Protein AF-A0A383BLY8-F1 (afdb_monomer)

InterPro domains:
  IPR012337 Ribonuclease H-like superfamily [SSF53098] (1-42)

Structure (mmCIF, N/CA/C/O backbone):
data_AF-A0A383BLY8-F1
#
_entry.id   AF-A0A383BLY8-F1
#
loop_
_atom_site.group_PDB
_atom_site.id
_atom_site.type_symbol
_atom_site.label_atom_id
_atom_site.label_alt_id
_atom_site.label_comp_id
_atom_site.label_asym_id
_atom_site.label_entity_id
_atom_site.label_seq_id
_atom_site.pdbx_PDB_ins_code
_atom_site.Cartn_x
_atom_site.Cartn_y
_atom_site.Cartn_z
_atom_site.occupancy
_atom_site.B_iso_or_equiv
_atom_site.auth_seq_id
_atom_site.auth_comp_id
_atom_site.auth_asym_id
_atom_site.auth_atom_id
_atom_site.pdbx_PDB_model_num
ATOM 1 N N . MET A 1 1 ? -14.670 4.814 11.458 1.00 87.00 1 MET A N 1
ATOM 2 C CA . MET A 1 1 ? -14.181 4.959 10.057 1.00 87.00 1 MET A CA 1
ATOM 3 C C . MET A 1 1 ? -12.816 4.274 9.929 1.00 87.00 1 MET A C 1
ATOM 5 O O . MET A 1 1 ? -12.145 4.176 10.945 1.00 87.00 1 MET A O 1
ATOM 9 N N . ASN A 1 2 ? -12.410 3.770 8.754 1.00 93.75 2 ASN A N 1
ATOM 10 C CA . ASN A 1 2 ? -11.040 3.262 8.540 1.00 93.75 2 ASN A CA 1
ATOM 11 C C . ASN A 1 2 ? -10.373 4.048 7.397 1.00 93.75 2 ASN A C 1
ATOM 13 O O . ASN A 1 2 ? -11.026 4.285 6.380 1.00 93.75 2 ASN A O 1
ATOM 17 N N . LEU A 1 3 ? -9.100 4.416 7.554 1.00 97.62 3 LEU A N 1
ATOM 18 C CA . LEU A 1 3 ? -8.283 5.096 6.543 1.00 97.62 3 LEU A CA 1
ATOM 19 C C . LEU A 1 3 ? -7.082 4.217 6.178 1.00 97.62 3 LEU A C 1
ATOM 21 O O . LEU A 1 3 ? -6.425 3.674 7.062 1.00 97.62 3 LEU A O 1
ATOM 25 N N . ALA A 1 4 ? -6.789 4.094 4.885 1.00 97.75 4 ALA A N 1
ATOM 26 C CA . ALA A 1 4 ? -5.559 3.471 4.410 1.00 97.75 4 ALA A CA 1
ATOM 27 C C . ALA A 1 4 ? -4.524 4.557 4.094 1.00 97.75 4 ALA A C 1
ATOM 29 O O . ALA A 1 4 ? -4.791 5.441 3.280 1.00 97.75 4 ALA A O 1
ATOM 30 N N . ILE A 1 5 ? -3.355 4.480 4.729 1.00 98.00 5 ILE A N 1
ATOM 31 C CA . ILE A 1 5 ? -2.185 5.310 4.423 1.00 98.00 5 ILE A CA 1
ATOM 32 C C . ILE A 1 5 ? -1.170 4.395 3.750 1.00 98.00 5 ILE A C 1
ATOM 34 O O . ILE A 1 5 ? -0.847 3.339 4.293 1.00 98.00 5 ILE A O 1
ATOM 38 N N . TRP A 1 6 ? -0.698 4.770 2.568 1.00 98.06 6 TRP A N 1
ATOM 39 C CA . TRP A 1 6 ? 0.179 3.934 1.756 1.00 98.06 6 TRP A CA 1
ATOM 40 C C . TRP A 1 6 ? 1.226 4.775 1.039 1.00 98.06 6 TRP A C 1
ATOM 42 O O . TRP A 1 6 ? 1.038 5.977 0.850 1.00 98.06 6 TRP A O 1
ATOM 52 N N . 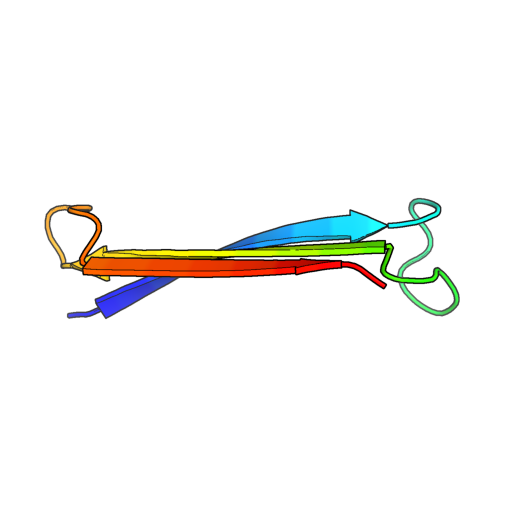ASP A 1 7 ? 2.315 4.112 0.668 1.00 97.44 7 ASP A N 1
ATOM 53 C CA . ASP A 1 7 ? 3.438 4.695 -0.053 1.00 97.44 7 ASP A CA 1
ATOM 54 C C . ASP A 1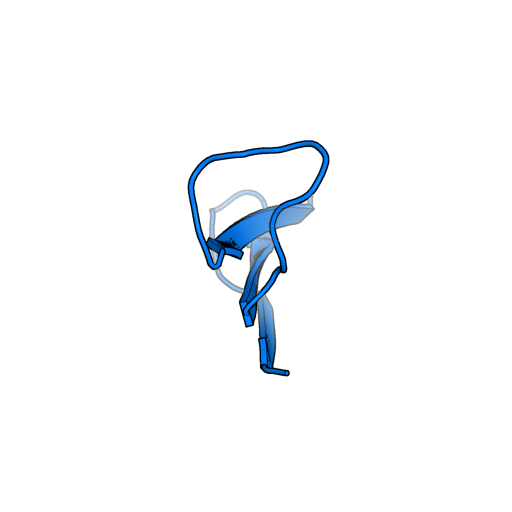 7 ? 4.010 3.690 -1.064 1.00 97.44 7 ASP A C 1
ATOM 56 O O . ASP A 1 7 ? 3.853 2.470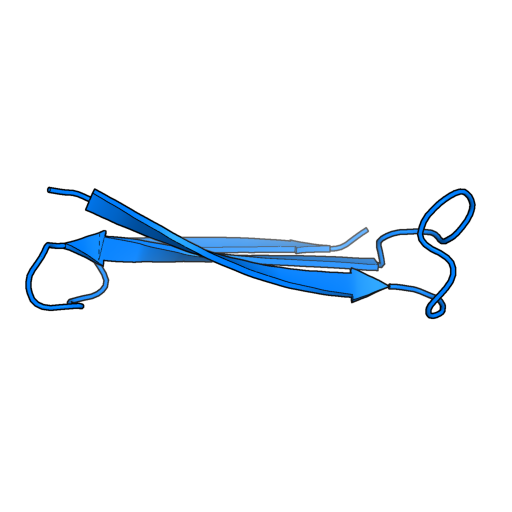 -0.904 1.00 97.44 7 ASP A O 1
ATOM 60 N N . ILE A 1 8 ? 4.634 4.210 -2.121 1.00 96.31 8 ILE A N 1
ATOM 61 C CA . ILE A 1 8 ? 5.237 3.425 -3.201 1.00 96.31 8 ILE A CA 1
ATOM 62 C C . ILE A 1 8 ? 6.690 3.836 -3.384 1.00 96.31 8 ILE A C 1
ATOM 64 O O . ILE A 1 8 ? 6.982 4.988 -3.700 1.00 96.31 8 ILE A O 1
ATOM 68 N N . GLU A 1 9 ? 7.572 2.841 -3.363 1.00 97.44 9 GLU A N 1
ATOM 69 C CA . GLU A 1 9 ? 8.926 2.997 -3.883 1.00 97.44 9 GLU A CA 1
ATOM 70 C C . GLU A 1 9 ? 8.949 2.568 -5.345 1.00 97.44 9 GLU A C 1
ATOM 72 O O . GLU A 1 9 ? 8.545 1.459 -5.709 1.00 97.44 9 GLU A O 1
ATOM 77 N N . SER A 1 10 ? 9.431 3.458 -6.204 1.00 96.25 10 SER A N 1
ATOM 78 C CA . SER A 1 10 ? 9.457 3.264 -7.651 1.00 96.25 10 SER A CA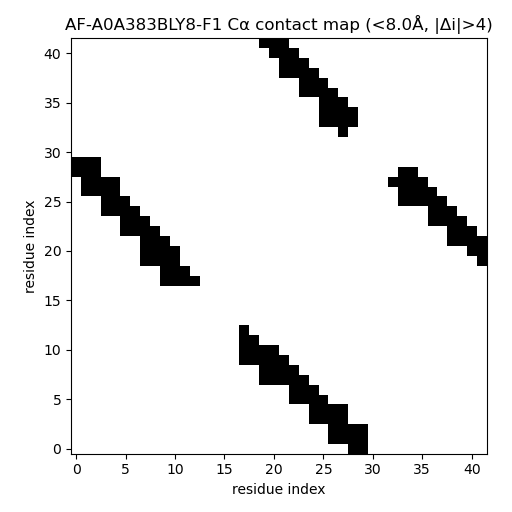 1
ATOM 79 C C . SER A 1 10 ? 10.878 3.371 -8.187 1.00 96.25 10 SER A C 1
ATOM 81 O O . SER A 1 10 ? 11.747 4.022 -7.612 1.00 96.25 10 SER A O 1
ATOM 83 N N . SER A 1 11 ? 11.128 2.739 -9.332 1.00 96.06 11 SER A N 1
ATOM 84 C CA . SER A 1 11 ? 12.439 2.784 -9.987 1.00 96.06 11 SER A CA 1
ATOM 85 C C . SER A 1 11 ? 12.836 4.181 -10.472 1.00 96.06 11 SER A C 1
ATOM 87 O O . SER A 1 11 ? 13.995 4.405 -10.813 1.00 96.06 11 SER A O 1
ATOM 89 N N . ASN A 1 12 ? 11.867 5.089 -10.599 1.00 94.38 12 ASN A N 1
ATOM 90 C CA . ASN A 1 12 ? 12.029 6.476 -11.023 1.00 94.38 12 ASN A CA 1
ATOM 91 C C . ASN A 1 12 ? 10.693 7.226 -10.857 1.00 94.38 12 ASN A C 1
ATOM 93 O O . ASN A 1 12 ? 9.656 6.614 -10.640 1.00 94.38 12 ASN A O 1
ATOM 97 N N . ALA A 1 13 ? 10.711 8.547 -11.039 1.00 94.88 13 ALA A N 1
ATOM 98 C CA . ALA A 1 13 ? 9.533 9.402 -10.885 1.00 94.88 13 ALA A CA 1
ATOM 99 C C . ALA A 1 13 ? 8.535 9.383 -1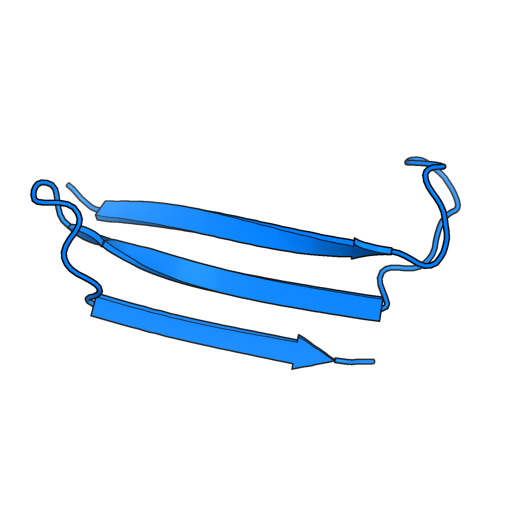2.070 1.00 94.88 13 ALA A C 1
ATOM 101 O O . ALA A 1 13 ? 7.584 10.163 -12.063 1.00 94.88 13 ALA A O 1
ATOM 102 N N . ASN A 1 14 ? 8.744 8.566 -13.112 1.00 94.69 14 ASN A N 1
ATOM 103 C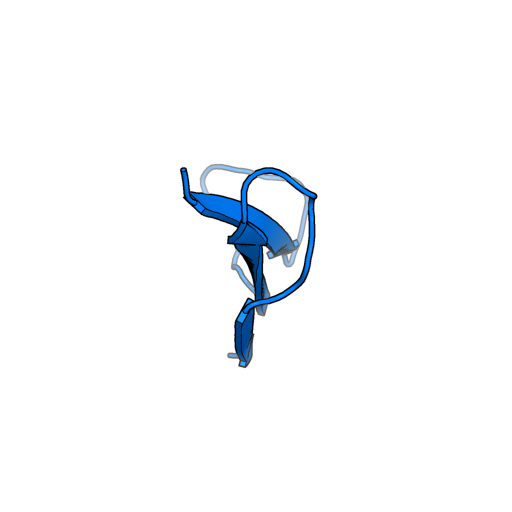 CA . ASN A 1 14 ? 7.801 8.466 -14.230 1.00 94.69 14 ASN A CA 1
ATOM 104 C C . ASN A 1 14 ? 6.587 7.623 -13.811 1.00 94.69 14 ASN A C 1
ATOM 106 O O . ASN A 1 14 ? 6.725 6.445 -13.487 1.00 94.69 14 ASN A O 1
ATOM 110 N N . THR A 1 15 ? 5.397 8.218 -13.864 1.00 91.19 15 THR A N 1
ATOM 111 C CA . THR A 1 15 ? 4.143 7.595 -13.418 1.00 91.19 15 THR A CA 1
ATOM 112 C C . THR A 1 15 ? 3.496 6.665 -14.442 1.00 91.19 15 THR A C 1
ATOM 114 O O . THR A 1 15 ? 2.583 5.929 -14.080 1.00 91.19 15 THR A O 1
ATOM 117 N N . ASP A 1 16 ? 3.953 6.680 -15.696 1.00 90.00 16 ASP A N 1
ATOM 118 C CA . ASP A 1 16 ? 3.321 5.939 -16.793 1.00 90.00 16 ASP A CA 1
ATOM 119 C C . ASP A 1 16 ? 4.071 4.639 -17.127 1.00 90.00 16 ASP A C 1
ATOM 121 O O . ASP A 1 16 ? 3.451 3.629 -17.455 1.00 90.00 16 ASP A O 1
ATOM 125 N N . PHE A 1 17 ? 5.410 4.653 -17.042 1.00 86.31 17 PHE A N 1
ATOM 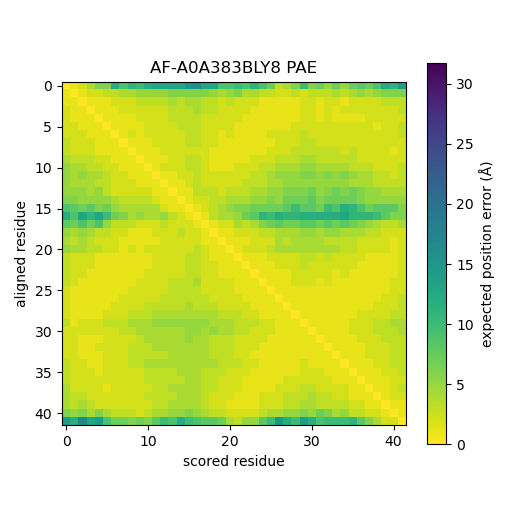126 C CA . PHE A 1 17 ? 6.273 3.526 -17.447 1.00 86.31 17 PHE A CA 1
ATOM 127 C C . PHE A 1 17 ? 7.356 3.153 -16.417 1.00 86.31 17 PHE A C 1
ATOM 129 O O . PHE A 1 17 ? 8.262 2.377 -16.730 1.00 86.31 17 PHE A O 1
ATOM 136 N N . GLY A 1 18 ? 7.309 3.712 -15.205 1.00 89.12 18 GLY A N 1
ATOM 137 C CA . GLY A 1 18 ? 8.173 3.296 -14.098 1.00 89.12 18 GLY A CA 1
ATOM 138 C C . GLY A 1 18 ? 7.732 1.959 -13.494 1.00 89.12 18 GLY A C 1
ATOM 139 O O . GLY A 1 18 ? 6.542 1.649 -13.455 1.00 89.12 18 GLY A O 1
ATOM 140 N N . SER A 1 19 ? 8.682 1.165 -12.996 1.00 94.31 19 SER A N 1
ATOM 141 C CA . SER A 1 19 ? 8.370 -0.045 -12.228 1.00 94.31 19 SER A CA 1
ATOM 142 C C . SER A 1 19 ? 8.179 0.298 -10.7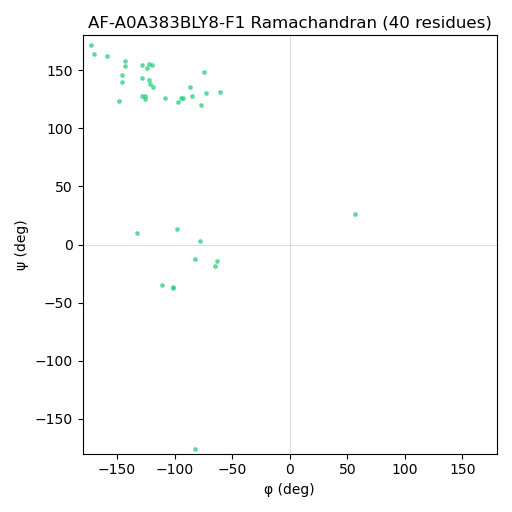52 1.00 94.31 19 SER A C 1
ATOM 144 O O . SER A 1 19 ? 8.993 1.015 -10.165 1.00 94.31 19 SER A O 1
ATOM 146 N N . ILE A 1 20 ? 7.137 -0.259 -10.138 1.00 94.75 20 ILE A N 1
ATOM 147 C CA . ILE A 1 20 ? 6.996 -0.306 -8.679 1.00 94.75 20 ILE A CA 1
ATOM 148 C C . ILE A 1 20 ? 7.994 -1.336 -8.145 1.00 94.75 20 ILE A C 1
ATOM 150 O O . ILE A 1 20 ? 8.038 -2.451 -8.658 1.00 94.75 20 ILE A O 1
ATOM 154 N N . ILE A 1 21 ? 8.775 -0.958 -7.133 1.00 96.44 21 ILE A N 1
ATOM 155 C CA . ILE A 1 21 ? 9.744 -1.834 -6.459 1.00 96.44 21 ILE A CA 1
ATOM 156 C C . ILE A 1 21 ? 9.174 -2.335 -5.125 1.00 96.44 21 ILE A C 1
ATOM 158 O O . ILE A 1 21 ? 9.357 -3.494 -4.748 1.00 96.44 21 ILE A O 1
ATOM 162 N N . GLU A 1 22 ? 8.446 -1.470 -4.417 1.00 97.56 22 GLU A N 1
ATOM 163 C CA . GLU A 1 22 ? 7.799 -1.794 -3.149 1.00 97.56 22 GLU A CA 1
ATOM 164 C C . GLU A 1 22 ? 6.469 -1.050 -3.010 1.00 97.56 22 GLU A C 1
ATOM 166 O O . GLU A 1 22 ? 6.334 0.097 -3.439 1.00 97.56 22 GLU A O 1
ATOM 171 N N . VAL A 1 23 ? 5.497 -1.701 -2.370 1.00 97.31 23 VAL A N 1
ATOM 172 C CA . VAL A 1 23 ? 4.283 -1.052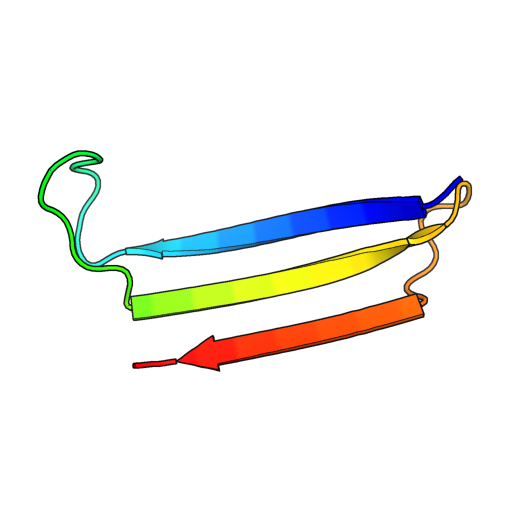 -1.868 1.00 97.31 23 VAL A CA 1
ATOM 173 C C . VAL A 1 23 ? 4.134 -1.372 -0.389 1.00 97.31 23 VAL A C 1
ATOM 175 O O . VAL A 1 23 ? 4.097 -2.542 0.009 1.00 97.31 23 VAL A O 1
ATOM 178 N N . GLY A 1 24 ? 4.008 -0.329 0.423 1.00 98.12 24 GLY A N 1
ATOM 179 C CA . GLY A 1 24 ? 3.753 -0.437 1.852 1.00 98.12 24 GLY A CA 1
ATOM 180 C C . GLY A 1 24 ? 2.504 0.332 2.252 1.00 98.12 24 GLY A C 1
ATOM 181 O O . GLY A 1 24 ? 2.139 1.330 1.632 1.00 98.12 24 GLY A O 1
ATOM 182 N N . GLY A 1 25 ? 1.846 -0.107 3.320 1.00 98.19 25 GLY A N 1
ATOM 183 C CA . GLY A 1 25 ? 0.741 0.658 3.880 1.00 98.19 25 GLY A CA 1
ATOM 184 C C . GLY A 1 25 ? 0.251 0.154 5.226 1.00 98.19 25 GLY A C 1
ATOM 185 O O . GLY A 1 25 ? 0.549 -0.965 5.651 1.00 98.19 25 GLY A O 1
ATOM 186 N N . ILE A 1 26 ? -0.509 1.016 5.895 1.00 98.62 26 ILE A N 1
ATOM 187 C CA . ILE A 1 26 ? -1.169 0.756 7.171 1.00 98.62 26 ILE A CA 1
ATOM 188 C C . ILE A 1 26 ? -2.654 1.101 7.081 1.00 98.62 26 ILE A C 1
ATOM 190 O O . ILE A 1 26 ? -3.055 2.085 6.452 1.00 98.62 26 ILE A O 1
ATOM 194 N N . LEU A 1 27 ? -3.474 0.297 7.747 1.00 98.56 27 LEU A N 1
ATOM 195 C CA . LEU A 1 27 ? -4.873 0.609 8.003 1.00 98.56 27 LEU A CA 1
ATOM 196 C C . LEU A 1 27 ? -4.972 1.256 9.383 1.00 98.56 27 LEU A C 1
ATOM 198 O O . LEU A 1 27 ? -4.530 0.662 10.365 1.00 98.56 27 LEU A O 1
ATOM 202 N N . VAL A 1 28 ? -5.582 2.434 9.477 1.00 98.62 28 VAL A N 1
ATOM 203 C CA . VAL A 1 28 ? -5.809 3.133 10.749 1.00 98.62 28 VAL A CA 1
ATOM 204 C C . VAL A 1 28 ? -7.296 3.366 11.013 1.00 98.62 28 VAL A C 1
ATOM 206 O O . VAL A 1 28 ? -8.104 3.409 10.082 1.00 98.62 28 VAL A O 1
ATOM 209 N N . ASP A 1 29 ? -7.673 3.496 12.286 1.00 98.00 29 ASP A N 1
ATOM 210 C CA . ASP A 1 29 ? -9.000 3.984 12.678 1.00 98.00 29 ASP A CA 1
ATOM 211 C C . ASP A 1 29 ? -9.097 5.522 12.662 1.00 98.00 29 ASP A C 1
ATOM 213 O O . ASP A 1 29 ? -8.173 6.237 12.280 1.00 98.00 29 ASP A O 1
ATOM 217 N N . GLU A 1 30 ? -10.248 6.044 13.082 1.00 96.94 30 GLU A N 1
ATOM 218 C CA . GLU A 1 30 ? -10.522 7.483 13.202 1.00 96.94 30 GLU A CA 1
ATOM 219 C C . GLU A 1 30 ? -9.650 8.231 14.221 1.00 96.94 30 GLU A C 1
ATOM 221 O O . GLU A 1 30 ? -9.583 9.455 14.166 1.00 96.94 30 GLU A O 1
ATOM 226 N N . ASN A 1 31 ? -8.950 7.517 15.106 1.00 97.44 31 ASN A N 1
ATOM 227 C CA . ASN A 1 31 ? -7.973 8.085 16.035 1.00 97.44 31 ASN A CA 1
ATOM 228 C C . ASN A 1 31 ? -6.534 7.934 15.515 1.00 97.44 31 ASN A C 1
ATOM 230 O O . ASN A 1 31 ? -5.586 8.097 16.282 1.00 97.44 31 ASN A O 1
ATOM 234 N N . PHE A 1 32 ? -6.365 7.593 14.231 1.00 96.88 32 PHE A N 1
ATOM 235 C CA . PHE A 1 32 ? -5.079 7.291 13.597 1.00 96.88 32 PHE A CA 1
ATOM 236 C C . PHE A 1 32 ? -4.307 6.153 14.280 1.00 96.88 32 PHE A C 1
ATOM 238 O O . PHE A 1 32 ? -3.080 6.079 14.185 1.00 96.88 32 PHE A O 1
ATOM 245 N N . LYS A 1 33 ? -5.007 5.234 14.955 1.00 97.94 33 LYS A N 1
ATOM 246 C CA . LYS A 1 33 ? -4.379 4.052 15.544 1.00 97.94 33 LYS A CA 1
ATOM 247 C C . LYS A 1 33 ? -4.256 2.950 14.498 1.00 97.94 33 LYS A C 1
ATOM 249 O O . LYS A 1 33 ? -5.248 2.580 13.872 1.00 97.94 33 LYS A O 1
ATOM 254 N N . GLU A 1 34 ? -3.050 2.409 14.341 1.00 98.12 34 GLU A N 1
ATOM 255 C CA . GLU A 1 34 ? -2.777 1.279 13.447 1.00 98.12 34 GLU A CA 1
ATOM 256 C C . GLU A 1 34 ? -3.592 0.045 13.850 1.00 98.12 34 GLU A C 1
ATOM 258 O O . GLU A 1 34 ? -3.640 -0.349 15.019 1.00 98.12 34 GLU A O 1
ATOM 263 N N . LYS A 1 35 ? -4.243 -0.549 12.852 1.00 98.12 35 LYS A N 1
ATOM 264 C CA . LYS A 1 35 ? -5.022 -1.783 12.951 1.00 98.12 35 LYS A CA 1
ATOM 265 C C . LYS A 1 35 ? -4.365 -2.932 12.209 1.00 98.12 35 LYS A C 1
ATOM 267 O O . LYS A 1 35 ? -4.507 -4.068 12.643 1.00 98.12 35 LYS A O 1
ATOM 272 N N . ASP A 1 36 ? -3.712 -2.634 11.090 1.00 98.31 36 ASP A N 1
ATOM 273 C CA . ASP A 1 36 ? -3.064 -3.628 10.241 1.00 98.31 36 ASP A CA 1
ATOM 274 C C . ASP A 1 36 ? -1.986 -2.986 9.357 1.00 98.31 36 ASP A C 1
ATOM 276 O O . ASP A 1 36 ? -1.996 -1.766 9.150 1.00 98.31 36 ASP A O 1
ATOM 280 N N . ARG A 1 37 ? -1.083 -3.810 8.818 1.00 98.06 37 ARG A N 1
ATOM 281 C CA . ARG A 1 37 ? 0.071 -3.404 8.014 1.00 98.06 37 ARG A CA 1
ATOM 282 C C . ARG A 1 37 ? 0.375 -4.419 6.921 1.00 98.06 37 ARG A C 1
ATOM 284 O O . ARG A 1 37 ? 0.405 -5.620 7.168 1.00 98.06 37 ARG A O 1
ATOM 291 N N . PHE A 1 38 ? 0.722 -3.919 5.740 1.00 97.38 38 PHE A N 1
ATOM 292 C CA . PHE A 1 38 ? 1.253 -4.735 4.653 1.00 97.38 38 PHE A CA 1
ATOM 293 C C . PHE A 1 38 ? 2.556 -4.155 4.093 1.00 97.38 38 PHE A C 1
ATOM 295 O O . PHE A 1 38 ? 2.823 -2.954 4.184 1.00 97.38 38 PHE A O 1
ATOM 302 N N . ASN A 1 39 ? 3.370 -5.039 3.517 1.00 97.38 39 ASN A N 1
ATOM 303 C CA . ASN A 1 39 ? 4.590 -4.711 2.791 1.00 97.38 39 ASN A CA 1
ATOM 304 C C . ASN A 1 39 ? 4.793 -5.757 1.689 1.00 97.38 39 ASN A C 1
ATOM 306 O O . ASN A 1 39 ? 4.806 -6.956 1.974 1.00 97.38 39 ASN A O 1
ATOM 310 N N . LEU A 1 40 ? 4.902 -5.306 0.443 1.00 96.62 40 LEU A N 1
ATOM 311 C CA . LEU A 1 40 ? 5.098 -6.153 -0.729 1.00 96.62 40 LEU A CA 1
ATOM 312 C C . LEU A 1 40 ? 6.300 -5.636 -1.516 1.00 96.62 40 LEU A C 1
ATOM 314 O O . LEU A 1 40 ? 6.338 -4.461 -1.870 1.00 96.62 40 LEU A O 1
ATOM 318 N N . ARG A 1 41 ? 7.248 -6.526 -1.819 1.00 94.12 41 ARG A N 1
ATOM 319 C CA . ARG A 1 41 ? 8.445 -6.243 -2.625 1.00 94.12 41 ARG A CA 1
ATOM 320 C C . ARG A 1 41 ? 8.494 -7.166 -3.838 1.00 94.12 41 ARG A C 1
ATOM 322 O O . ARG A 1 41 ? 8.126 -8.336 -3.707 1.00 94.12 41 ARG A O 1
ATOM 329 N N . CYS A 1 42 ? 8.934 -6.640 -4.980 1.00 83.19 42 CYS A N 1
ATOM 330 C CA . CYS A 1 42 ? 9.169 -7.410 -6.206 1.00 83.19 42 CYS A CA 1
ATOM 331 C C . CYS A 1 42 ? 10.640 -7.803 -6.384 1.00 83.19 42 CYS A C 1
ATOM 333 O O . CYS A 1 42 ? 11.520 -7.016 -5.965 1.00 83.19 42 CYS A O 1
#

Foldseek 3Di:
DKDKDKDWDWPDPDPPPIDTAKIWIFIADPVRHTDDIDIDGD

Mean predicted aligned error: 2.9 Å

Radius of gyration: 12.72 Å; Cα contacts (8 Å, |Δi|>4): 78; chains: 1; bounding box: 27×17×34 Å

pLDDT: mean 95.65, std 3.6, range [83.19, 98.62]

Nearest PDB structures (foldseek):
  5cy4-assembly3_F  TM=9.211E-01  e=6.528E-02  Acinetobacter baumannii
  3c94-assembly1_A  TM=9.274E-01  e=7.804E-02  Escherichia coli
  6rci-assembly1_B  TM=8.766E-01  e=1.183E-01  Homo sapiens
  6a4e-assembly1_C  TM=9.123E-01  e=1.691E-01  Colwellia psychrerythraea 34H
  5af0-assembly4_D  TM=7.879E-01  e=8.936E-01  Bombyx mori

Secondary structure (DSSP, 8-state):
-EEEEEEEEESSS-TTTPPEEEEEEEEEETT--EEEEEEEE-

Sequence (42 aa):
MNLAIWDIESSNANTDFGSIIEVGGILVDENFKEKDRFNLRC

Solvent-accessible surface area (backbone atoms only — not comparable to full-atom values): 2617 Å² total; per-residue (Å²): 109,78,47,79,51,70,54,73,46,51,77,50,92,50,90,88,82,47,51,75,44,33,45,39,36,36,35,20,39,82,83,71,46,79,76,48,75,54,76,50,74,115

Organism: NCBI:txid408172